Protein AF-A0A537J1G6-F1 (afdb_monomer_lite)

Structure (mmCIF, N/CA/C/O backbone):
data_AF-A0A537J1G6-F1
#
_entry.id   AF-A0A537J1G6-F1
#
loop_
_atom_site.group_PDB
_atom_site.id
_atom_site.type_symbol
_atom_site.label_atom_id
_atom_site.label_alt_id
_atom_site.label_comp_id
_atom_site.label_asym_id
_atom_site.label_entity_id
_atom_site.label_seq_id
_atom_site.pdbx_PDB_ins_code
_atom_site.Cartn_x
_atom_site.Cartn_y
_atom_site.Cartn_z
_atom_site.occupancy
_atom_site.B_iso_or_equiv
_atom_site.auth_seq_id
_atom_site.auth_comp_id
_atom_site.auth_asym_id
_atom_site.auth_atom_id
_atom_site.pdbx_PDB_model_num
ATOM 1 N N . ILE A 1 1 ? 7.853 -2.145 3.967 1.00 92.88 1 ILE A N 1
ATOM 2 C CA . ILE A 1 1 ? 7.522 -3.023 2.816 1.00 92.88 1 ILE A CA 1
ATOM 3 C C . ILE A 1 1 ? 6.290 -3.836 3.180 1.00 92.88 1 ILE A C 1
ATOM 5 O O . ILE A 1 1 ? 6.146 -4.178 4.348 1.00 92.88 1 ILE A O 1
ATOM 9 N N . ALA A 1 2 ? 5.412 -4.089 2.219 1.00 95.88 2 ALA A N 1
ATOM 10 C CA . ALA A 1 2 ? 4.184 -4.846 2.388 1.00 95.88 2 ALA A CA 1
ATOM 11 C C . ALA A 1 2 ? 3.924 -5.710 1.147 1.00 95.88 2 ALA A C 1
ATOM 13 O O . ALA A 1 2 ? 4.407 -5.400 0.063 1.00 95.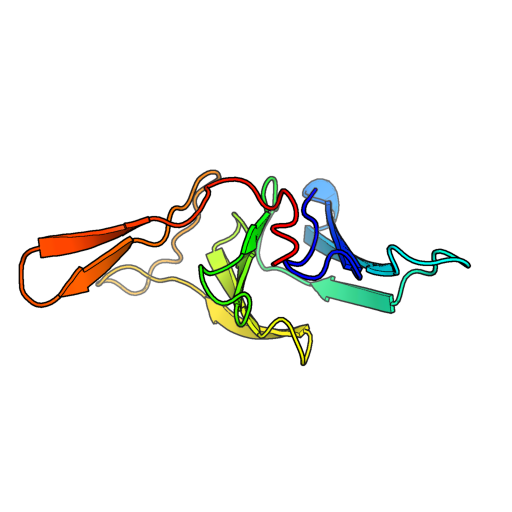88 2 ALA A O 1
ATOM 14 N N . LEU A 1 3 ? 3.162 -6.780 1.312 1.00 96.19 3 LEU A N 1
ATOM 15 C CA . LEU A 1 3 ? 2.756 -7.724 0.282 1.00 96.19 3 LEU A CA 1
ATOM 16 C C . LEU A 1 3 ? 1.224 -7.766 0.270 1.00 96.19 3 LEU A C 1
ATOM 18 O O . LEU A 1 3 ? 0.603 -7.813 1.340 1.00 96.19 3 LEU A O 1
ATOM 22 N N . THR A 1 4 ? 0.611 -7.696 -0.916 1.00 95.50 4 THR A N 1
ATOM 23 C CA . THR A 1 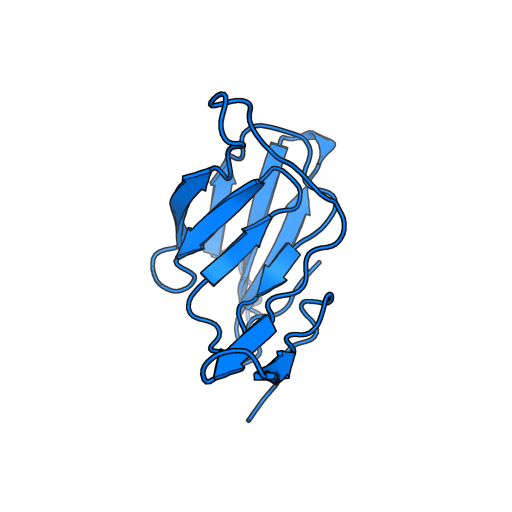4 ? -0.851 -7.807 -1.038 1.00 95.50 4 THR A CA 1
ATOM 24 C C . THR A 1 4 ? -1.336 -9.134 -0.454 1.00 95.50 4 THR A C 1
ATOM 26 O O . THR A 1 4 ? -0.573 -10.100 -0.414 1.00 95.50 4 THR A O 1
ATOM 29 N N . PRO A 1 5 ? -2.596 -9.238 0.005 1.00 93.44 5 PRO A N 1
ATOM 30 C CA . PRO A 1 5 ? -3.080 -10.477 0.615 1.00 93.44 5 PRO A CA 1
ATOM 31 C C . PRO A 1 5 ? -2.981 -11.712 -0.285 1.00 93.44 5 PRO A C 1
ATOM 33 O O . PRO A 1 5 ? -2.787 -12.806 0.231 1.00 93.44 5 PRO A O 1
ATOM 36 N N . ASP A 1 6 ? -3.086 -11.533 -1.604 1.00 93.88 6 ASP A N 1
ATOM 37 C CA . ASP A 1 6 ? -2.907 -12.586 -2.612 1.00 93.88 6 ASP A CA 1
ATOM 38 C C . ASP A 1 6 ? -1.446 -12.807 -3.035 1.00 93.88 6 ASP A C 1
ATOM 40 O O . ASP A 1 6 ? -1.173 -13.605 -3.929 1.00 93.88 6 ASP A O 1
ATOM 44 N N . GLU A 1 7 ? -0.525 -12.077 -2.412 1.00 95.31 7 GLU A N 1
ATOM 45 C CA . GLU A 1 7 ? 0.920 -12.139 -2.602 1.00 95.31 7 GLU A CA 1
ATOM 46 C C . GLU A 1 7 ? 1.413 -11.838 -4.021 1.00 95.31 7 GLU A C 1
ATOM 48 O O . GLU A 1 7 ? 2.527 -12.205 -4.386 1.00 95.31 7 GLU A O 1
ATOM 53 N N . LYS A 1 8 ? 0.618 -11.126 -4.829 1.00 96.12 8 LYS A N 1
ATOM 54 C CA . LYS A 1 8 ? 0.986 -10.778 -6.213 1.00 96.12 8 LYS A CA 1
ATOM 55 C C . LYS A 1 8 ? 1.693 -9.441 -6.367 1.00 96.12 8 LYS A C 1
ATOM 57 O O . LYS A 1 8 ? 2.330 -9.226 -7.402 1.00 96.12 8 LYS A O 1
ATOM 62 N N . GLU A 1 9 ? 1.612 -8.550 -5.382 1.00 97.75 9 GLU A N 1
ATOM 63 C CA . GLU A 1 9 ? 2.262 -7.241 -5.443 1.00 97.75 9 GLU A CA 1
ATOM 64 C C . GLU A 1 9 ? 3.026 -6.893 -4.167 1.00 97.75 9 GLU A C 1
ATOM 66 O O . GLU A 1 9 ? 2.519 -7.028 -3.056 1.00 97.75 9 GLU A O 1
ATOM 71 N N . ILE A 1 10 ? 4.227 -6.345 -4.346 1.00 98.00 10 ILE A N 1
ATOM 72 C CA . ILE A 1 10 ? 5.051 -5.771 -3.283 1.00 98.00 10 ILE A CA 1
ATOM 73 C C . ILE A 1 10 ? 4.849 -4.258 -3.277 1.00 98.00 10 ILE A C 1
ATOM 75 O O . ILE A 1 10 ? 5.043 -3.591 -4.291 1.00 98.00 10 ILE A O 1
ATOM 79 N N . TRP A 1 11 ? 4.511 -3.714 -2.115 1.00 98.25 11 TRP A N 1
ATOM 80 C CA . TRP A 1 11 ? 4.327 -2.293 -1.859 1.00 98.25 11 TRP A CA 1
ATOM 81 C C . TRP A 1 11 ? 5.471 -1.789 -0.969 1.00 98.25 11 TRP A C 1
ATOM 83 O O . TRP A 1 11 ? 5.653 -2.218 0.175 1.00 98.25 11 TRP A O 1
ATOM 93 N N . LEU A 1 12 ? 6.292 -0.891 -1.504 1.00 98.00 12 LEU A N 1
ATOM 94 C CA . LEU A 1 12 ? 7.490 -0.362 -0.862 1.00 98.00 12 LEU A CA 1
ATOM 95 C C . LEU A 1 12 ? 7.285 1.107 -0.496 1.00 98.00 12 LEU A C 1
ATOM 97 O O . LEU A 1 12 ? 7.090 1.944 -1.372 1.00 98.00 12 LEU A O 1
ATOM 101 N N . ALA A 1 13 ? 7.368 1.411 0.796 1.00 97.69 13 ALA A N 1
ATOM 102 C CA . ALA A 1 13 ? 7.413 2.778 1.291 1.00 97.69 13 ALA A CA 1
ATOM 103 C C . ALA A 1 13 ? 8.807 3.375 1.052 1.00 97.69 13 ALA A C 1
ATOM 105 O O . ALA A 1 13 ? 9.803 2.837 1.537 1.00 97.69 13 ALA A O 1
ATOM 106 N N . ASP A 1 14 ? 8.854 4.480 0.317 1.00 98.06 14 ASP A N 1
ATOM 107 C CA . ASP A 1 14 ? 10.017 5.344 0.159 1.00 98.06 14 ASP A CA 1
ATOM 108 C C . ASP A 1 14 ? 9.705 6.683 0.832 1.00 98.06 14 ASP A C 1
ATOM 110 O O . ASP A 1 14 ? 9.148 7.611 0.234 1.00 98.06 14 ASP A O 1
ATOM 114 N N . GLY A 1 15 ? 10.034 6.742 2.123 1.00 97.50 15 GLY A N 1
ATOM 115 C CA . GLY A 1 15 ? 9.799 7.908 2.964 1.00 97.50 15 GLY A CA 1
ATOM 116 C C . GLY A 1 15 ? 10.496 9.158 2.446 1.00 97.50 15 GLY A C 1
ATOM 117 O O . GLY A 1 15 ? 9.891 10.222 2.388 1.00 97.50 15 GLY A O 1
ATOM 118 N N . HIS A 1 16 ? 11.753 9.031 2.019 1.00 97.44 16 HIS A N 1
ATOM 119 C CA . HIS A 1 16 ? 12.557 10.178 1.604 1.00 97.44 16 HIS A CA 1
ATOM 120 C C . HIS A 1 16 ? 11.978 10.874 0.371 1.00 97.44 16 HIS A C 1
ATOM 122 O O . HIS A 1 16 ? 11.937 12.101 0.321 1.00 97.44 16 HIS A O 1
ATOM 128 N N . ASN A 1 17 ? 11.490 10.098 -0.599 1.00 98.31 17 ASN A N 1
ATOM 129 C CA . ASN A 1 17 ? 10.909 10.648 -1.821 1.00 98.31 17 ASN A CA 1
ATOM 130 C C . ASN A 1 17 ? 9.388 10.860 -1.735 1.00 98.31 17 ASN A C 1
ATOM 132 O O . ASN A 1 17 ? 8.777 11.275 -2.725 1.00 98.31 17 ASN A O 1
ATOM 136 N N . MET A 1 18 ? 8.770 10.586 -0.578 1.00 98.06 18 MET A N 1
ATOM 137 C CA . MET A 1 18 ? 7.319 10.648 -0.365 1.00 98.06 18 MET A CA 1
ATOM 138 C C . MET A 1 18 ? 6.570 9.824 -1.420 1.00 98.06 18 MET A C 1
ATOM 140 O O . MET A 1 18 ? 5.701 10.328 -2.147 1.00 98.06 18 MET A O 1
ATOM 144 N N . ARG A 1 19 ? 6.977 8.559 -1.580 1.00 98.44 19 ARG A N 1
ATOM 145 C CA . ARG A 1 19 ? 6.415 7.620 -2.560 1.00 98.44 19 ARG A CA 1
ATOM 146 C C . ARG A 1 19 ? 6.057 6.285 -1.930 1.00 98.44 19 ARG A C 1
ATOM 148 O O . ARG A 1 19 ? 6.731 5.788 -1.034 1.00 98.44 19 ARG A O 1
ATOM 155 N N . VAL A 1 20 ? 5.041 5.653 -2.504 1.00 98.56 20 VAL A N 1
ATOM 156 C CA . VAL A 1 20 ? 4.824 4.211 -2.400 1.00 98.56 20 VAL A CA 1
ATOM 157 C C . VAL A 1 20 ? 5.039 3.596 -3.776 1.00 98.56 20 VAL A C 1
ATOM 159 O O . VAL A 1 20 ? 4.328 3.909 -4.730 1.00 98.56 20 VAL A O 1
ATOM 162 N N . HIS A 1 21 ? 6.032 2.725 -3.898 1.00 98.69 21 HIS A N 1
ATOM 163 C CA . HIS A 1 21 ? 6.308 1.996 -5.131 1.00 98.69 21 HIS A CA 1
ATOM 164 C C . HIS A 1 21 ? 5.610 0.643 -5.107 1.00 98.69 21 HIS A C 1
ATOM 166 O O . HIS A 1 21 ? 5.663 -0.065 -4.104 1.00 98.69 21 HIS A O 1
ATOM 172 N N . VAL A 1 22 ? 4.987 0.271 -6.222 1.00 98.62 22 VAL A N 1
ATOM 173 C CA . VAL A 1 22 ? 4.318 -1.024 -6.367 1.00 98.62 22 VAL A CA 1
ATOM 174 C C . VAL A 1 22 ? 5.068 -1.846 -7.399 1.00 98.62 22 VAL A C 1
ATOM 176 O O . VAL A 1 22 ? 5.281 -1.383 -8.519 1.00 98.62 22 VAL A O 1
ATOM 179 N N . PHE A 1 23 ? 5.439 -3.066 -7.037 1.00 98.69 23 PHE A N 1
ATOM 180 C CA . PHE A 1 23 ? 6.124 -4.033 -7.888 1.00 98.69 23 PHE A CA 1
ATOM 181 C C . PHE A 1 23 ? 5.291 -5.304 -8.008 1.00 98.69 23 PHE A C 1
ATOM 183 O O . PHE A 1 23 ? 4.580 -5.675 -7.079 1.00 98.69 23 PHE A O 1
ATOM 190 N N . SER A 1 24 ? 5.414 -6.011 -9.127 1.00 98.06 24 SER A N 1
ATOM 191 C CA . SER A 1 24 ? 4.931 -7.384 -9.214 1.00 98.06 24 SER A CA 1
ATOM 192 C C . SER A 1 24 ? 5.802 -8.283 -8.340 1.00 98.06 24 SER A C 1
ATOM 194 O O . SER A 1 24 ? 7.027 -8.253 -8.436 1.00 98.06 24 SER A O 1
ATOM 196 N N . ALA A 1 25 ? 5.160 -9.106 -7.516 1.00 96.81 25 ALA A N 1
ATOM 197 C CA . ALA A 1 25 ? 5.799 -10.169 -6.744 1.00 96.81 25 ALA A CA 1
ATOM 198 C C . ALA A 1 25 ? 5.977 -11.461 -7.564 1.00 96.81 25 ALA A C 1
ATOM 200 O O . ALA A 1 25 ? 6.375 -12.492 -7.030 1.00 96.81 25 ALA A O 1
ATOM 201 N N . VAL A 1 26 ? 5.668 -11.422 -8.863 1.00 95.31 26 VAL A N 1
ATOM 202 C CA . VAL A 1 26 ? 5.767 -12.554 -9.786 1.00 95.31 26 VAL A CA 1
ATOM 203 C C . VAL A 1 26 ? 6.810 -12.215 -10.856 1.00 95.31 26 VAL A C 1
ATOM 205 O O . VAL A 1 26 ? 6.865 -11.064 -11.305 1.00 95.31 26 VAL A O 1
ATOM 208 N N . PRO A 1 27 ? 7.647 -13.174 -11.304 1.00 96.25 27 PRO A N 1
ATOM 209 C CA . PRO A 1 27 ? 8.543 -12.955 -12.432 1.00 96.25 27 PRO A CA 1
ATOM 210 C C . PRO A 1 27 ? 7.793 -12.360 -13.638 1.00 96.25 27 PRO A C 1
ATOM 212 O O . PRO A 1 27 ? 6.714 -12.850 -13.977 1.00 96.25 27 PRO A O 1
ATOM 215 N N . PRO A 1 28 ? 8.335 -11.324 -14.305 1.00 96.75 28 PRO A N 1
ATOM 216 C CA . PRO A 1 28 ? 9.717 -10.840 -14.224 1.00 96.75 28 PRO A CA 1
ATOM 217 C C . PRO A 1 28 ? 9.983 -9.709 -13.199 1.00 96.75 28 PRO A C 1
ATOM 219 O O . PRO A 1 28 ? 10.919 -8.941 -13.393 1.00 96.75 28 PRO A O 1
ATOM 222 N N . TYR A 1 29 ? 9.197 -9.597 -12.120 1.00 96.19 29 TYR A N 1
ATOM 223 C CA . TYR A 1 29 ? 9.397 -8.657 -10.998 1.00 96.19 29 TYR A CA 1
ATOM 224 C C . TYR A 1 29 ? 9.530 -7.182 -11.407 1.00 96.19 29 TYR A C 1
ATOM 226 O O . TYR A 1 29 ? 10.479 -6.489 -11.040 1.00 96.19 29 TYR A O 1
ATOM 234 N N . GLN A 1 30 ? 8.580 -6.684 -12.198 1.00 98.25 30 GLN A N 1
ATOM 235 C CA . GLN A 1 30 ? 8.619 -5.298 -12.667 1.00 98.25 30 GLN A CA 1
ATOM 236 C C . GLN A 1 30 ? 7.933 -4.326 -11.717 1.00 98.25 30 GLN A C 1
ATOM 238 O O . GLN A 1 30 ? 6.942 -4.661 -11.067 1.00 98.25 30 GLN A O 1
ATOM 243 N N . GLN A 1 31 ? 8.420 -3.086 -11.702 1.00 98.38 31 GLN A N 1
ATOM 244 C CA . GLN A 1 31 ? 7.691 -1.978 -11.107 1.00 98.38 31 GLN A CA 1
ATOM 245 C C . GLN A 1 31 ? 6.423 -1.704 -11.918 1.00 98.38 31 GLN A C 1
ATOM 247 O O . GLN A 1 31 ? 6.474 -1.500 -13.128 1.00 98.38 31 GLN A O 1
ATOM 252 N N . LEU A 1 32 ? 5.284 -1.699 -11.238 1.00 98.38 32 LEU A N 1
ATOM 253 C CA . LEU A 1 32 ? 3.969 -1.507 -11.835 1.00 98.38 32 LEU A CA 1
ATOM 254 C C . LEU A 1 32 ? 3.542 -0.043 -11.784 1.00 98.38 32 LEU A C 1
ATOM 256 O O . LEU A 1 32 ? 2.920 0.447 -12.723 1.00 98.38 32 LEU A O 1
ATOM 260 N N . THR A 1 33 ? 3.830 0.652 -10.679 1.00 98.62 33 THR A N 1
ATOM 261 C CA . THR A 1 33 ? 3.543 2.084 -10.544 1.00 98.62 33 THR A CA 1
ATOM 262 C C . THR A 1 33 ? 4.294 2.720 -9.370 1.00 98.62 33 THR A C 1
ATOM 264 O O . THR A 1 33 ? 5.022 2.059 -8.624 1.00 98.62 33 THR A O 1
ATOM 267 N N . THR A 1 34 ? 4.091 4.024 -9.219 1.00 98.69 34 THR A N 1
ATOM 268 C CA . THR A 1 34 ? 4.513 4.837 -8.087 1.00 98.69 34 THR A CA 1
ATOM 269 C C . THR A 1 34 ? 3.353 5.736 -7.681 1.00 98.69 34 THR A C 1
ATOM 271 O O . THR A 1 34 ? 2.826 6.476 -8.510 1.00 98.69 34 THR A O 1
ATOM 274 N N . ILE A 1 35 ? 2.988 5.697 -6.405 1.00 98.69 35 ILE A N 1
ATOM 275 C CA . ILE A 1 35 ? 1.922 6.502 -5.816 1.00 98.69 35 ILE A CA 1
ATOM 276 C C . ILE A 1 35 ? 2.583 7.642 -5.027 1.00 98.69 35 ILE A C 1
ATOM 278 O O . ILE A 1 35 ? 3.337 7.362 -4.090 1.00 98.69 35 ILE A O 1
ATOM 282 N N . PRO A 1 36 ? 2.375 8.917 -5.403 1.00 98.50 36 PRO A N 1
ATOM 283 C CA . PRO A 1 36 ? 2.797 10.042 -4.579 1.00 98.50 36 PRO A CA 1
ATOM 284 C C . PRO A 1 36 ? 1.921 10.127 -3.328 1.00 98.50 36 PRO A C 1
ATOM 286 O O . PRO A 1 36 ? 0.699 10.052 -3.431 1.00 98.50 36 PRO A O 1
ATOM 289 N N . VAL A 1 37 ? 2.552 10.287 -2.171 1.00 98.25 37 VAL A N 1
ATOM 290 C CA . VAL A 1 37 ? 1.891 10.436 -0.865 1.00 98.25 37 VAL A CA 1
ATOM 291 C C . VAL A 1 37 ? 2.262 11.785 -0.247 1.00 98.25 37 VAL A C 1
ATOM 293 O O . VAL A 1 37 ? 3.169 12.460 -0.741 1.00 98.25 37 VAL A O 1
ATOM 296 N N . GLN A 1 38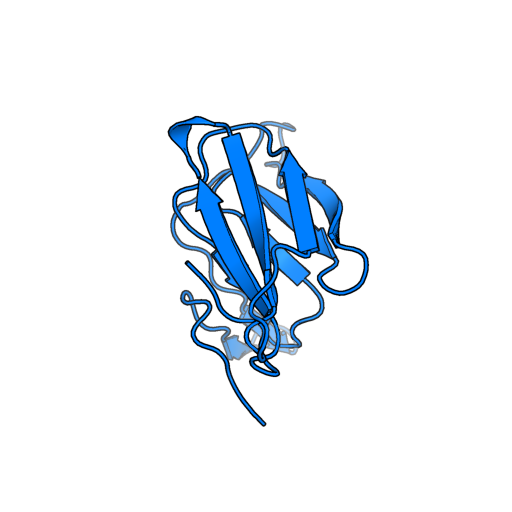 ? 1.522 12.222 0.769 1.00 95.88 38 GLN A N 1
ATOM 297 C CA . GLN A 1 38 ? 1.598 13.595 1.280 1.00 95.88 38 GLN A CA 1
ATOM 298 C C . GLN A 1 38 ? 2.766 13.854 2.241 1.00 95.88 38 GLN A C 1
ATOM 300 O O . GLN A 1 38 ? 3.087 15.012 2.494 1.00 95.88 38 GLN A O 1
ATOM 305 N N . ASP A 1 39 ? 3.375 12.799 2.786 1.00 95.75 39 ASP A N 1
ATOM 306 C CA . ASP A 1 39 ? 4.480 12.880 3.747 1.00 95.75 39 ASP A CA 1
ATOM 307 C C . ASP A 1 39 ? 5.413 11.662 3.594 1.00 95.75 39 ASP A C 1
ATOM 309 O O . ASP A 1 39 ? 5.342 10.955 2.590 1.00 95.75 39 ASP A O 1
ATOM 313 N N . MET A 1 40 ? 6.307 11.416 4.551 1.00 96.50 40 MET A N 1
ATOM 314 C CA . MET A 1 40 ? 7.306 10.351 4.540 1.00 96.50 40 MET A CA 1
ATOM 315 C C . MET A 1 40 ? 6.716 9.008 5.023 1.00 96.50 40 MET A C 1
ATOM 317 O O . MET A 1 40 ? 6.686 8.754 6.232 1.00 96.50 40 MET A O 1
ATOM 321 N N . PRO A 1 41 ? 6.272 8.089 4.136 1.00 96.94 41 PRO A N 1
ATOM 322 C CA . PRO A 1 41 ? 5.799 6.784 4.571 1.00 96.94 41 PRO A CA 1
ATOM 323 C C . PRO A 1 41 ? 6.956 5.945 5.123 1.00 96.94 41 PRO A C 1
ATOM 325 O O . PRO A 1 41 ? 7.987 5.762 4.475 1.00 96.94 41 PRO A O 1
ATOM 328 N N . GLY A 1 42 ? 6.761 5.375 6.307 1.00 96.12 42 GLY A N 1
ATOM 329 C CA . GLY A 1 42 ? 7.615 4.334 6.878 1.00 96.12 42 GLY A CA 1
ATOM 330 C C . GLY A 1 42 ? 6.952 2.958 6.859 1.00 96.12 42 GLY A C 1
ATOM 331 O O . GLY A 1 42 ? 7.637 1.937 6.930 1.00 96.12 42 GLY A O 1
ATOM 332 N N . TRP A 1 43 ? 5.623 2.909 6.735 1.00 96.06 43 TRP A N 1
ATOM 333 C CA . TRP A 1 43 ? 4.854 1.682 6.891 1.00 96.06 43 TRP A CA 1
ATOM 334 C C . TRP A 1 43 ? 3.672 1.593 5.934 1.00 96.06 43 TRP A C 1
ATOM 336 O O . TRP A 1 43 ? 3.116 2.609 5.524 1.00 96.06 43 TRP A O 1
ATOM 346 N N . ILE A 1 44 ? 3.303 0.359 5.585 1.00 96.50 44 ILE A N 1
ATOM 347 C CA . ILE A 1 44 ? 2.129 0.046 4.768 1.00 96.50 44 ILE A CA 1
ATOM 348 C C . ILE A 1 44 ? 1.495 -1.224 5.338 1.00 96.50 44 ILE A C 1
ATOM 350 O O . ILE A 1 44 ? 2.198 -2.208 5.586 1.00 96.50 44 ILE A O 1
ATOM 354 N N . ASN A 1 45 ? 0.179 -1.224 5.515 1.00 95.19 45 ASN A N 1
ATOM 355 C CA . ASN A 1 45 ? -0.594 -2.424 5.829 1.00 95.19 45 ASN A CA 1
ATOM 356 C C . ASN A 1 45 ? -1.872 -2.477 4.986 1.00 95.19 45 ASN A C 1
ATOM 358 O O . ASN A 1 45 ? -2.251 -1.498 4.349 1.00 95.19 45 ASN A O 1
ATOM 362 N N . PHE A 1 46 ? -2.519 -3.639 4.958 1.00 95.69 46 PHE A N 1
ATOM 363 C CA . PHE A 1 46 ? -3.739 -3.853 4.184 1.00 95.69 46 PHE A CA 1
ATOM 364 C C . PHE A 1 46 ? -4.926 -4.099 5.098 1.00 95.69 46 PHE A C 1
ATOM 366 O O . PHE A 1 46 ? -4.786 -4.738 6.155 1.00 95.69 46 PHE A O 1
ATOM 373 N N . SER A 1 47 ? -6.089 -3.653 4.628 1.00 95.25 47 SER A N 1
ATOM 374 C CA . SER A 1 47 ? -7.360 -3.979 5.245 1.00 95.25 47 SER A CA 1
ATOM 375 C C . SER A 1 47 ? -7.535 -5.488 5.369 1.00 95.25 47 SER A C 1
ATOM 377 O O . SER A 1 47 ? -6.887 -6.299 4.695 1.00 95.25 47 SER A O 1
ATOM 379 N N . ILE A 1 48 ? -8.408 -5.893 6.276 1.00 94.12 48 ILE A N 1
ATOM 380 C CA . ILE A 1 48 ? -8.738 -7.283 6.564 1.00 94.12 48 ILE A CA 1
ATOM 381 C C . ILE A 1 48 ? -9.137 -8.046 5.289 1.00 94.12 48 ILE A C 1
ATOM 383 O O . ILE A 1 48 ? -8.778 -9.216 5.133 1.00 94.12 48 ILE A O 1
ATOM 387 N N . ASP A 1 49 ? -9.871 -7.388 4.393 1.00 93.06 49 ASP A N 1
ATOM 388 C CA . ASP A 1 49 ? -10.332 -7.921 3.108 1.00 93.06 49 ASP A CA 1
ATOM 389 C C . ASP A 1 49 ? -9.403 -7.601 1.923 1.00 93.06 49 ASP A C 1
ATOM 391 O O . ASP A 1 49 ? -9.648 -8.071 0.813 1.00 93.06 49 ASP A O 1
ATOM 395 N N . GLY A 1 50 ? -8.340 -6.824 2.145 1.00 94.44 50 GLY A N 1
ATOM 396 C CA . GLY A 1 50 ? -7.377 -6.445 1.116 1.00 94.44 50 GLY A CA 1
ATOM 397 C C . GLY A 1 50 ? -7.844 -5.395 0.116 1.00 94.44 50 GLY A C 1
ATOM 398 O O . GLY A 1 50 ? -7.118 -5.134 -0.839 1.00 94.44 50 GLY A O 1
ATOM 399 N N . ARG A 1 51 ? -9.036 -4.809 0.281 1.00 95.94 51 ARG A N 1
ATOM 400 C CA . ARG A 1 51 ? -9.533 -3.771 -0.636 1.00 95.94 51 ARG A CA 1
ATOM 401 C C . ARG A 1 51 ? -8.799 -2.445 -0.483 1.00 95.94 51 ARG A C 1
ATOM 403 O O . ARG A 1 51 ? -8.727 -1.687 -1.453 1.00 95.94 51 ARG A O 1
ATOM 410 N N . PHE A 1 52 ? -8.268 -2.174 0.707 1.00 96.81 52 PHE A N 1
ATOM 411 C CA . PHE A 1 52 ? -7.554 -0.942 1.002 1.00 96.81 52 PHE A CA 1
ATOM 412 C C . PHE A 1 52 ? -6.130 -1.222 1.470 1.00 96.81 52 PHE A C 1
ATOM 414 O O . PHE A 1 52 ? -5.876 -2.150 2.238 1.00 96.81 52 PHE A O 1
ATOM 421 N N . ALA A 1 53 ? -5.205 -0.376 1.031 1.00 96.94 53 ALA A N 1
ATOM 422 C CA . ALA A 1 53 ? -3.892 -0.222 1.625 1.00 96.94 53 ALA A CA 1
ATOM 423 C C . ALA A 1 53 ? -3.871 1.074 2.436 1.00 96.94 53 ALA A C 1
ATOM 425 O O . ALA A 1 53 ? -4.379 2.106 1.992 1.00 96.94 53 ALA A O 1
ATOM 426 N N . TYR A 1 54 ? -3.255 1.018 3.606 1.00 96.44 54 TYR A N 1
ATOM 427 C CA . TYR A 1 54 ? -3.049 2.162 4.474 1.00 96.44 54 TYR A CA 1
ATOM 428 C C . TYR A 1 54 ? -1.566 2.493 4.500 1.00 96.44 54 TYR A C 1
ATOM 430 O O . TYR A 1 54 ? -0.745 1.646 4.858 1.00 96.44 54 TYR A O 1
ATOM 438 N N . SER A 1 55 ? -1.223 3.712 4.095 1.00 97.12 55 SER A N 1
ATOM 439 C CA . SER A 1 55 ? 0.129 4.246 4.248 1.00 97.12 55 SER A CA 1
ATOM 440 C C . SER A 1 55 ? 0.260 4.914 5.613 1.00 97.12 55 SER A C 1
ATOM 442 O O . SER A 1 55 ? -0.678 5.559 6.081 1.00 97.12 55 SER A O 1
ATOM 444 N N . SER A 1 56 ? 1.430 4.825 6.245 1.00 96.62 56 SER A N 1
ATOM 445 C CA . SER A 1 56 ? 1.662 5.486 7.534 1.00 96.62 56 SER A CA 1
ATOM 446 C C . SER A 1 56 ? 1.558 7.007 7.479 1.00 96.62 56 SER A C 1
ATOM 448 O O . SER A 1 56 ? 1.366 7.634 8.514 1.00 96.62 56 SER A O 1
ATOM 450 N N . SER A 1 57 ? 1.683 7.595 6.287 1.00 96.81 57 SER A N 1
ATOM 451 C CA . SER A 1 57 ? 1.460 9.021 6.027 1.00 96.81 57 SER A CA 1
ATOM 452 C C . SER A 1 57 ? -0.026 9.415 5.989 1.00 96.81 57 SER A C 1
ATOM 454 O O . SER A 1 57 ? -0.326 10.592 5.822 1.00 96.81 57 SER A O 1
ATOM 456 N N . GLY A 1 58 ? -0.957 8.471 6.185 1.00 96.56 58 GLY A N 1
ATOM 457 C CA . GLY A 1 58 ? -2.384 8.740 6.396 1.00 96.56 58 GLY A CA 1
ATOM 458 C C . GLY A 1 58 ? -3.295 8.467 5.197 1.00 96.56 58 GLY A C 1
ATOM 459 O O . GLY A 1 58 ? -4.503 8.664 5.298 1.00 96.56 58 GLY A O 1
ATOM 460 N N . GLU A 1 59 ? -2.775 8.017 4.056 1.00 97.81 59 GLU A N 1
ATOM 461 C CA . GLU A 1 59 ? -3.594 7.701 2.884 1.00 97.81 59 GLU A CA 1
ATOM 462 C C . GLU A 1 59 ? -4.370 6.390 3.044 1.00 97.81 59 GLU A C 1
ATOM 464 O O . GLU A 1 59 ? -3.816 5.359 3.436 1.00 97.81 59 GLU A O 1
ATOM 469 N N . VAL A 1 60 ? -5.634 6.416 2.615 1.00 97.62 60 VAL A N 1
ATOM 470 C CA . VAL A 1 60 ? -6.442 5.229 2.322 1.00 97.62 60 VAL A CA 1
ATOM 471 C C . VAL A 1 60 ? -6.444 5.024 0.810 1.00 97.62 60 VAL A C 1
ATOM 473 O O . VAL A 1 60 ? -7.026 5.811 0.058 1.00 97.62 60 VAL A O 1
ATOM 476 N N . ILE A 1 61 ? -5.773 3.971 0.356 1.00 98.44 61 ILE A N 1
ATOM 477 C CA . ILE A 1 61 ? -5.545 3.677 -1.060 1.00 98.44 61 ILE A CA 1
ATOM 478 C C . ILE A 1 61 ? -6.393 2.471 -1.453 1.00 9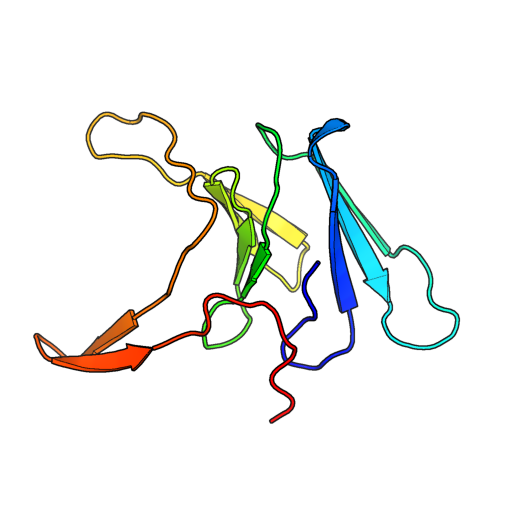8.44 61 ILE A C 1
ATOM 480 O O . ILE A 1 61 ? -6.288 1.421 -0.829 1.00 98.44 61 ILE A O 1
ATOM 484 N N . GLU A 1 62 ? -7.200 2.572 -2.507 1.00 98.44 62 GLU A N 1
ATOM 485 C CA . GLU A 1 62 ? -7.862 1.395 -3.078 1.00 98.44 62 GLU A CA 1
ATOM 486 C C . GLU A 1 62 ? -6.817 0.506 -3.758 1.00 98.44 62 GLU A C 1
ATOM 488 O O . GLU A 1 62 ? -6.169 0.926 -4.718 1.00 98.44 62 GLU A O 1
ATOM 493 N N . THR A 1 63 ? -6.651 -0.730 -3.290 1.00 97.62 63 THR A N 1
ATOM 494 C CA . THR A 1 63 ? -5.554 -1.606 -3.728 1.00 97.62 63 THR A CA 1
ATOM 495 C C . THR A 1 63 ? -5.636 -1.944 -5.218 1.00 97.62 63 THR A C 1
ATOM 497 O O . THR A 1 63 ? -4.621 -1.906 -5.909 1.00 97.62 63 THR A O 1
ATOM 500 N N . GLY A 1 64 ? -6.839 -2.209 -5.740 1.00 96.69 64 GLY A N 1
ATOM 501 C CA . GLY A 1 64 ? -7.028 -2.623 -7.135 1.00 96.69 64 GLY A CA 1
ATOM 502 C C . GLY A 1 64 ? -6.750 -1.520 -8.160 1.00 96.69 64 GLY A C 1
ATOM 503 O O . GLY A 1 64 ? -6.124 -1.777 -9.187 1.00 96.69 64 GLY A O 1
ATOM 504 N N . SER A 1 65 ? -7.189 -0.285 -7.894 1.00 98.00 65 SER A N 1
ATOM 505 C CA . SER A 1 65 ? -6.948 0.850 -8.799 1.00 98.00 65 SER A CA 1
ATOM 506 C C . SER A 1 65 ? -5.690 1.647 -8.459 1.00 98.00 65 SER A C 1
ATOM 508 O O . SER A 1 65 ? -5.231 2.437 -9.287 1.00 98.00 65 SER A O 1
ATOM 510 N N . ARG A 1 66 ? -5.131 1.439 -7.258 1.00 98.12 66 ARG A N 1
ATOM 511 C CA . ARG A 1 66 ? -3.968 2.145 -6.703 1.00 98.12 66 ARG A CA 1
ATOM 512 C C . ARG A 1 66 ? -4.197 3.651 -6.557 1.00 98.12 66 ARG A C 1
ATOM 514 O O . ARG A 1 66 ? -3.258 4.442 -6.624 1.00 98.12 66 ARG A O 1
ATOM 521 N N . LYS A 1 67 ? -5.457 4.055 -6.375 1.00 98.44 67 LYS A N 1
ATOM 522 C CA . LYS A 1 67 ? -5.856 5.451 -6.173 1.00 98.44 67 LYS A CA 1
ATOM 523 C C . LYS A 1 67 ? -6.009 5.757 -4.693 1.00 98.44 67 LYS A C 1
ATOM 525 O O . LYS A 1 67 ? -6.643 4.999 -3.964 1.0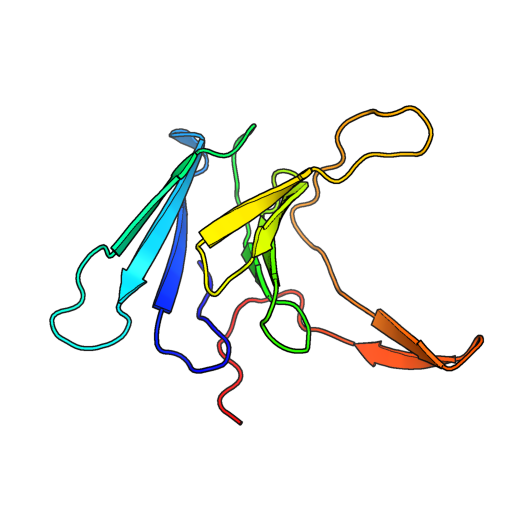0 98.44 67 LYS A O 1
ATOM 530 N N . ILE A 1 68 ? -5.482 6.905 -4.277 1.00 98.62 68 ILE A N 1
ATOM 531 C CA . ILE A 1 68 ? -5.796 7.489 -2.972 1.00 98.62 68 ILE A CA 1
ATOM 532 C C . ILE A 1 68 ? -7.266 7.912 -3.009 1.00 98.62 68 ILE A C 1
ATOM 534 O O . ILE A 1 68 ? -7.652 8.732 -3.843 1.00 98.62 68 ILE A O 1
ATOM 538 N N . LEU A 1 69 ? -8.081 7.322 -2.138 1.00 98.31 69 LEU A N 1
ATOM 539 C CA . LEU A 1 69 ? -9.496 7.669 -2.003 1.00 98.31 69 LEU A CA 1
ATOM 540 C C . LEU A 1 69 ? -9.693 8.822 -1.024 1.00 98.31 69 LEU A C 1
ATOM 542 O O . LEU A 1 69 ? -10.539 9.683 -1.244 1.00 98.31 69 LEU A O 1
ATOM 546 N N . THR A 1 70 ? -8.919 8.822 0.059 1.00 97.50 70 THR A N 1
ATOM 547 C CA . THR A 1 70 ? -8.931 9.870 1.075 1.00 97.50 70 THR A CA 1
ATOM 548 C C . THR A 1 70 ? -7.627 9.863 1.863 1.00 97.50 70 THR A C 1
ATOM 550 O O . THR A 1 70 ? -6.841 8.915 1.802 1.00 97.50 70 THR A O 1
ATOM 553 N N . VAL A 1 71 ? -7.440 10.920 2.638 1.00 97.06 71 VAL A N 1
ATOM 554 C CA . VAL A 1 71 ? -6.478 11.008 3.732 1.00 97.06 71 VAL A CA 1
ATOM 555 C C . VAL A 1 71 ? -7.255 10.952 5.048 1.00 97.06 71 VAL A C 1
ATOM 557 O O . VAL A 1 71 ? -8.361 11.490 5.131 1.00 97.06 71 VAL A O 1
ATOM 560 N N . LEU A 1 72 ? -6.714 10.269 6.055 1.00 95.19 72 LEU A N 1
ATOM 561 C CA . LEU A 1 72 ? -7.288 10.234 7.396 1.00 95.19 72 LEU A CA 1
ATOM 562 C C . LEU A 1 72 ? -7.187 11.613 8.049 1.00 95.19 72 LEU A C 1
ATOM 564 O O . LEU A 1 72 ? -6.131 12.247 8.016 1.00 95.19 72 LEU A O 1
ATOM 568 N N . GLN A 1 73 ? -8.282 12.058 8.658 1.00 96.81 73 GLN A N 1
ATOM 569 C CA . GLN A 1 73 ? -8.351 13.326 9.372 1.00 96.81 73 GLN A CA 1
ATOM 570 C C . GLN A 1 73 ? -9.030 13.152 10.730 1.00 96.81 73 GLN A C 1
ATOM 572 O O . GLN A 1 73 ? -9.879 12.271 10.887 1.00 96.81 73 GLN A O 1
ATOM 577 N N . ASP A 1 74 ? -8.647 13.984 11.694 1.00 95.81 74 ASP A N 1
ATOM 578 C CA . ASP A 1 74 ? -9.335 14.099 12.980 1.00 95.81 74 ASP A CA 1
ATOM 579 C C . ASP A 1 74 ? -10.631 14.926 12.851 1.00 95.81 74 ASP A C 1
ATOM 581 O O . ASP A 1 74 ? -10.990 15.417 11.775 1.00 95.81 74 ASP A O 1
ATOM 585 N N . GLU A 1 75 ? -11.356 15.098 13.955 1.00 96.75 75 GLU A N 1
ATOM 586 C CA . GLU A 1 75 ? -12.598 15.876 14.009 1.00 96.75 75 GLU A CA 1
ATOM 587 C C . GLU A 1 75 ? -12.421 17.379 13.722 1.00 96.75 75 GLU A C 1
ATOM 589 O O . GLU A 1 75 ? -13.408 18.088 13.524 1.00 96.75 75 GLU A O 1
ATOM 594 N N . PHE A 1 76 ? -11.178 17.864 13.676 1.00 97.56 76 PHE A N 1
ATOM 595 C CA . PHE A 1 76 ? -10.814 19.243 13.356 1.00 97.56 76 PHE A CA 1
ATOM 596 C C . PHE A 1 76 ? -10.230 19.386 11.944 1.00 97.56 76 PHE A C 1
ATOM 598 O O . PHE A 1 76 ? -9.766 20.469 11.586 1.00 97.56 76 PHE A O 1
ATOM 605 N N . HIS A 1 77 ? -10.288 18.326 11.130 1.00 94.75 77 HIS A N 1
ATOM 606 C CA . HIS A 1 77 ? -9.739 18.264 9.774 1.00 94.75 77 HIS A CA 1
ATOM 607 C C . HIS A 1 77 ? -8.207 18.350 9.693 1.00 94.75 77 HIS A C 1
ATOM 609 O O . HIS A 1 77 ? -7.664 18.662 8.629 1.00 94.75 77 HIS A O 1
ATOM 615 N N . ASN A 1 78 ? -7.487 18.049 10.776 1.00 96.19 78 ASN A N 1
ATOM 616 C CA . ASN A 1 78 ? -6.040 17.876 10.704 1.00 96.19 78 ASN A CA 1
ATOM 617 C C . ASN A 1 78 ? -5.720 16.496 10.133 1.00 96.19 78 ASN A C 1
ATOM 619 O O . ASN A 1 78 ? -6.378 15.513 10.470 1.00 96.19 78 ASN A O 1
ATOM 623 N N . ASN A 1 79 ? -4.683 16.408 9.301 1.00 96.00 79 ASN A N 1
ATOM 624 C CA . ASN A 1 79 ? -4.224 15.128 8.771 1.00 96.00 79 ASN A CA 1
ATOM 625 C C . ASN A 1 79 ? -3.691 14.235 9.897 1.00 96.00 79 ASN A C 1
ATOM 627 O O . ASN A 1 79 ? -2.887 14.669 10.722 1.00 96.00 79 ASN A O 1
ATOM 631 N N . VAL A 1 80 ? -4.110 12.973 9.886 1.00 95.06 80 VAL A N 1
ATOM 632 C CA . VAL A 1 80 ? -3.696 11.954 10.850 1.00 95.06 80 VAL A CA 1
ATOM 633 C C . VAL A 1 80 ? -2.782 10.955 10.157 1.00 95.06 80 VAL A C 1
ATOM 635 O O . VAL A 1 80 ? -3.134 10.354 9.144 1.00 95.06 80 VAL A O 1
ATOM 638 N N . ALA A 1 81 ? -1.609 10.759 10.748 1.00 94.44 81 ALA A N 1
ATOM 639 C CA . ALA A 1 81 ? -0.602 9.804 10.318 1.00 94.44 81 ALA A CA 1
ATOM 640 C C . ALA A 1 81 ? -0.222 8.907 11.503 1.00 94.44 81 ALA A C 1
ATOM 642 O O . ALA A 1 81 ? -0.208 9.346 12.654 1.00 94.44 81 ALA A O 1
ATOM 643 N N . SER A 1 82 ? 0.083 7.642 11.229 1.00 92.44 82 SER A N 1
ATOM 644 C CA . SER A 1 82 ? 0.569 6.700 12.237 1.00 92.44 82 SER A CA 1
ATOM 645 C C . SER A 1 82 ? 1.415 5.625 11.579 1.00 92.44 82 SER A C 1
ATOM 647 O O . SER A 1 82 ? 1.004 5.021 10.591 1.00 92.44 82 SER A O 1
ATOM 649 N N . GLU A 1 83 ? 2.580 5.325 12.157 1.00 88.12 83 GLU A N 1
ATOM 650 C CA . GLU A 1 83 ? 3.422 4.229 11.676 1.00 88.12 83 GLU A CA 1
ATOM 651 C C . GLU A 1 83 ? 2.726 2.870 11.810 1.00 88.12 83 GLU A C 1
ATOM 653 O O . GLU A 1 83 ? 2.892 2.007 10.953 1.00 88.12 83 GLU A O 1
ATOM 658 N N . LYS A 1 84 ? 1.936 2.664 12.870 1.00 85.25 84 LYS A N 1
ATOM 659 C CA . LYS A 1 84 ? 1.213 1.410 13.107 1.00 85.25 84 LYS A CA 1
ATOM 660 C C . LYS A 1 84 ? -0.283 1.678 13.130 1.00 85.25 84 LYS A C 1
ATOM 662 O O . LYS A 1 84 ? -0.770 2.470 13.936 1.00 85.25 84 LYS A O 1
ATOM 667 N N . MET A 1 85 ? -1.007 0.983 12.264 1.00 87.00 85 MET A N 1
ATOM 668 C CA . MET A 1 85 ? -2.464 0.986 12.224 1.00 87.00 85 MET A CA 1
ATOM 669 C C . MET A 1 85 ? -2.975 -0.449 12.227 1.00 87.00 85 MET A C 1
ATOM 671 O O . MET A 1 85 ? -2.362 -1.341 11.642 1.00 87.00 85 MET A O 1
ATOM 675 N N . MET A 1 86 ? -4.105 -0.662 12.894 1.00 90.38 86 MET A N 1
ATOM 676 C CA . MET A 1 86 ? -4.793 -1.945 12.935 1.00 90.38 86 MET A CA 1
ATOM 677 C C . MET A 1 86 ? -6.283 -1.705 12.725 1.00 90.38 86 MET A C 1
ATOM 679 O O . MET A 1 86 ? -6.900 -0.915 13.435 1.00 90.38 86 MET A O 1
ATOM 683 N N . GLU A 1 87 ? -6.849 -2.390 11.740 1.00 92.44 87 GLU A N 1
ATOM 684 C CA . GLU A 1 87 ? -8.291 -2.427 11.522 1.00 92.44 87 GLU A CA 1
ATOM 685 C C . GLU A 1 87 ? -8.928 -3.401 12.513 1.00 92.44 87 GLU A C 1
ATOM 687 O O . GLU A 1 87 ? -8.401 -4.494 12.728 1.00 92.44 87 GLU A O 1
ATOM 692 N N . ILE A 1 88 ? -10.054 -3.015 13.107 1.00 95.44 88 ILE A N 1
ATOM 693 C CA . ILE A 1 88 ? -10.841 -3.866 13.998 1.00 95.44 88 ILE A CA 1
ATOM 694 C C . ILE A 1 88 ? -12.283 -3.860 13.493 1.00 95.44 88 ILE A C 1
ATOM 696 O O . ILE A 1 88 ? -12.913 -2.803 13.454 1.00 95.44 88 ILE A O 1
ATOM 700 N N . ASP A 1 89 ? -12.814 -5.034 13.155 1.00 95.56 89 ASP A N 1
ATOM 701 C CA . ASP A 1 89 ? -14.229 -5.186 12.816 1.00 95.56 89 ASP A CA 1
ATOM 702 C C . ASP A 1 89 ? -15.042 -5.357 14.099 1.00 95.56 89 ASP A C 1
ATOM 704 O O . ASP A 1 89 ? -14.711 -6.186 14.960 1.00 95.56 89 ASP A O 1
ATOM 708 N N . PHE A 1 90 ? -16.142 -4.616 14.201 1.00 97.19 90 PHE A N 1
ATOM 709 C CA . PHE A 1 90 ? -17.087 -4.701 15.308 1.00 97.19 90 PHE A CA 1
ATOM 710 C C . PHE A 1 90 ? -18.452 -5.216 14.840 1.00 97.19 90 PHE A C 1
ATOM 712 O O . PHE A 1 90 ? -18.999 -4.753 13.842 1.00 97.19 90 PHE A O 1
ATOM 719 N N . GLU A 1 91 ? -19.044 -6.121 15.618 1.00 97.12 91 GLU A N 1
ATOM 720 C CA . GLU A 1 91 ? -20.470 -6.455 15.563 1.00 97.12 91 GLU A CA 1
ATOM 721 C C . GLU A 1 91 ? -21.154 -5.839 16.790 1.00 97.12 91 GLU A C 1
ATOM 723 O O . GLU A 1 91 ? -21.020 -6.318 17.922 1.00 97.12 91 GLU A O 1
ATOM 728 N N . GLY A 1 92 ? -21.850 -4.718 16.582 1.00 96.19 92 GLY A N 1
ATOM 729 C CA . GLY A 1 92 ? -22.343 -3.888 17.682 1.00 96.19 92 GLY A CA 1
ATOM 730 C C . GLY A 1 92 ? -21.177 -3.361 18.525 1.00 96.19 92 GLY A C 1
ATOM 731 O O . GLY A 1 92 ? -20.282 -2.708 18.004 1.00 96.19 92 GLY A O 1
ATOM 732 N N . ASN A 1 93 ? -21.163 -3.680 19.821 1.00 96.56 93 ASN A N 1
ATOM 733 C CA . ASN A 1 93 ? -20.104 -3.255 20.748 1.00 96.56 93 ASN A CA 1
ATOM 734 C C . ASN A 1 93 ? -19.004 -4.311 20.952 1.00 96.56 93 ASN A C 1
ATOM 736 O O . ASN A 1 93 ? -18.200 -4.194 21.877 1.00 96.56 93 ASN A O 1
ATOM 740 N N . LYS A 1 94 ? -18.978 -5.374 20.139 1.00 97.69 94 LYS A N 1
ATOM 741 C CA . LYS A 1 94 ? -18.018 -6.472 20.278 1.00 97.69 94 LYS A CA 1
ATOM 742 C C . LYS A 1 94 ? -17.041 -6.478 19.108 1.00 97.69 94 LYS A C 1
ATOM 744 O O . LYS A 1 94 ? -17.465 -6.615 17.967 1.00 97.69 94 LYS A O 1
ATOM 749 N N . ALA A 1 95 ? -15.744 -6.412 19.400 1.00 97.50 95 ALA A N 1
ATOM 750 C CA . ALA A 1 95 ? -14.707 -6.675 18.406 1.00 97.50 95 ALA A CA 1
ATOM 751 C C . ALA A 1 95 ? -14.755 -8.157 17.994 1.00 97.50 95 ALA A C 1
ATOM 753 O O . ALA A 1 95 ? -14.675 -9.045 18.849 1.00 97.50 95 ALA A O 1
ATOM 754 N N . VAL A 1 96 ? -14.913 -8.424 16.699 1.00 97.56 96 VAL A N 1
ATOM 755 C CA . VAL A 1 96 ? -15.037 -9.786 16.146 1.00 97.56 96 VAL A CA 1
ATOM 756 C C . VAL A 1 96 ? -13.858 -10.185 15.271 1.00 97.56 96 VAL A C 1
ATOM 758 O O . VAL A 1 96 ? -13.617 -11.377 15.075 1.00 97.56 96 VAL A O 1
ATOM 761 N N . LYS A 1 97 ? -13.092 -9.211 14.774 1.00 95.81 97 LYS A N 1
ATOM 762 C CA . LYS A 1 97 ? -11.912 -9.464 13.954 1.00 95.81 97 LYS A CA 1
ATOM 763 C C . LYS A 1 97 ? -10.896 -8.348 14.117 1.00 95.81 97 LYS A C 1
ATOM 765 O O . LYS A 1 97 ? -11.266 -7.195 14.298 1.00 95.81 97 LYS A O 1
ATOM 770 N N . ALA A 1 98 ? -9.626 -8.708 14.021 1.00 94.31 98 ALA A N 1
ATOM 771 C CA . ALA A 1 98 ? -8.527 -7.765 13.965 1.00 94.31 98 ALA A CA 1
ATOM 772 C C . ALA A 1 98 ? -7.711 -8.028 12.701 1.00 94.31 98 ALA A C 1
ATOM 774 O O . ALA A 1 98 ? -7.465 -9.181 12.331 1.00 94.31 98 ALA A O 1
ATOM 775 N N . GLY A 1 99 ? -7.326 -6.951 12.031 1.00 90.56 99 GLY A N 1
ATOM 776 C CA . GLY A 1 99 ? -6.327 -6.972 10.983 1.00 90.56 99 GLY A CA 1
ATOM 777 C C . GLY A 1 99 ? -4.931 -7.157 11.561 1.00 90.56 99 GLY A C 1
ATOM 778 O O . GLY A 1 99 ? -4.704 -7.095 12.768 1.00 90.56 99 GLY A O 1
ATOM 779 N N . ASP A 1 100 ? -3.978 -7.365 10.666 1.00 89.12 100 ASP A N 1
ATOM 780 C CA . ASP A 1 100 ? -2.566 -7.362 11.017 1.00 89.12 100 ASP A CA 1
ATOM 781 C C . ASP A 1 100 ? -1.993 -5.950 10.821 1.00 89.12 100 ASP A C 1
ATOM 783 O O . ASP A 1 100 ? -2.295 -5.285 9.824 1.00 89.12 100 ASP A O 1
ATOM 787 N N . GLN A 1 101 ? -1.153 -5.510 11.759 1.00 86.38 101 GLN A N 1
ATOM 788 C CA . GLN A 1 101 ? -0.381 -4.272 11.634 1.00 86.38 101 GLN A CA 1
ATOM 789 C C . GLN A 1 101 ? 0.699 -4.365 10.542 1.00 86.38 101 GLN A C 1
ATOM 791 O O . GLN A 1 101 ? 1.256 -3.350 10.127 1.00 86.38 101 GLN A O 1
ATOM 796 N N . PHE A 1 102 ? 1.029 -5.577 10.096 1.00 90.25 102 PHE A N 1
ATOM 797 C CA . PHE A 1 102 ? 1.985 -5.859 9.041 1.00 90.25 102 PHE A CA 1
ATOM 798 C C . PHE A 1 102 ? 1.267 -6.219 7.730 1.00 90.25 102 PHE A C 1
ATOM 800 O O . PHE A 1 102 ? 0.274 -6.952 7.700 1.00 90.25 102 PHE A O 1
ATOM 807 N N . GLY A 1 103 ? 1.807 -5.751 6.604 1.00 87.75 103 GLY A N 1
ATOM 808 C CA . GLY A 1 103 ? 1.429 -6.230 5.274 1.00 87.75 103 GLY A CA 1
ATOM 809 C C . GLY A 1 103 ? 2.195 -7.497 4.893 1.00 87.75 103 GLY A C 1
ATOM 810 O O . GLY A 1 103 ? 3.018 -7.450 3.991 1.00 87.75 103 GLY A O 1
ATOM 811 N N . ILE A 1 1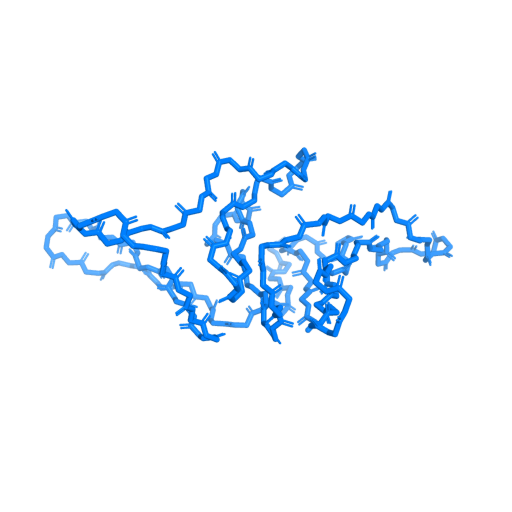04 ? 1.989 -8.606 5.604 1.00 89.50 104 ILE A N 1
ATOM 812 C CA . ILE A 1 104 ? 2.805 -9.833 5.462 1.00 89.50 104 ILE A CA 1
ATOM 813 C C . ILE A 1 104 ? 2.424 -10.752 4.292 1.00 89.50 104 ILE A C 1
ATOM 815 O O . ILE A 1 104 ? 3.067 -11.781 4.118 1.00 89.50 104 ILE A O 1
ATOM 819 N N . GLY A 1 105 ? 1.413 -10.410 3.488 1.00 85.44 105 GLY A N 1
ATOM 820 C CA . GLY A 1 105 ? 0.738 -11.415 2.665 1.00 85.44 105 GLY A CA 1
ATOM 821 C C . GLY A 1 105 ? -0.102 -12.330 3.556 1.00 85.44 105 GLY A C 1
ATOM 822 O O . GLY A 1 105 ? 0.217 -12.570 4.721 1.00 85.44 105 GLY A O 1
ATOM 823 N N . ARG A 1 106 ? -1.273 -12.740 3.080 1.00 83.38 106 ARG A N 1
ATOM 824 C CA . ARG A 1 106 ? -2.214 -13.507 3.909 1.00 83.38 106 ARG A CA 1
ATOM 825 C C . ARG A 1 106 ? -2.844 -14.636 3.108 1.00 83.38 106 ARG A C 1
ATOM 827 O O . ARG A 1 106 ? -4.006 -14.925 3.386 1.00 83.38 106 ARG A O 1
ATOM 834 N N . LEU A 1 107 ? -2.121 -15.189 2.118 1.00 67.06 107 LEU A N 1
ATOM 835 C CA . LEU A 1 107 ? -2.644 -16.133 1.121 1.00 67.06 107 LEU A CA 1
ATOM 836 C C . LEU A 1 107 ? -3.682 -17.066 1.763 1.00 67.06 107 LEU A C 1
ATOM 838 O O . LEU A 1 107 ? -3.362 -17.909 2.603 1.00 67.06 107 LEU A O 1
ATOM 842 N N . ARG A 1 108 ? -4.941 -16.798 1.412 1.00 57.00 108 ARG A N 1
ATOM 843 C CA . ARG A 1 108 ? -6.129 -17.578 1.752 1.00 57.00 108 ARG A CA 1
ATOM 844 C C . ARG A 1 108 ? -6.366 -18.622 0.679 1.00 57.00 108 ARG A C 1
ATOM 846 O O . ARG A 1 108 ? -6.140 -18.285 -0.505 1.00 57.00 108 ARG A O 1
#

Radius of gyration: 13.93 Å; chains: 1; bounding box: 35×37×35 Å

Sequence (108 aa):
IALTPDEKEIWLADGHNMRVHVFSAVPPYQQLTTIPVQDMPGWINFSIDGRFAYSSSGEVIETGSRKILTVLQDEFHNNVASEKMMEIDFEGNKAVKAGDQFGIGRLR

Foldseek 3Di:
DAAQQQRQWDWDFAQVQQWIWIWGSDPVTGTPDIDHHDGGFPAWAADPVRQWIATQQFFTAGRVVRDGPDGDADPVRDGDGHNFDKDFDDDVPDTDDIGDSGNYHNND

pLDDT: mean 95.07, std 5.62, range [57.0, 98.69]

Secondary structure (DSSP, 8-state):
-EE-TTS-EEEEEETTTTEEEEEESSTT--EEEEEE-SS----EEE-TTSSEEEETTSEEEETTTTEEEEE-B-TT--B---S----EEEETTEEEEE--SS-B----